Protein AF-A0A957GBD6-F1 (afdb_monomer)

Solvent-accessible surface area (backbone atoms only — not comparable to full-atom values): 8198 Å² total; per-residue (Å²): 123,72,68,64,57,55,57,50,50,52,52,52,53,51,52,53,54,57,60,55,64,69,72,69,66,79,76,82,78,73,73,77,62,56,38,37,33,76,46,79,48,72,82,47,98,89,41,71,49,76,42,82,39,80,27,75,49,71,58,45,32,44,40,58,55,53,57,69,66,67,56,52,72,37,58,30,82,49,101,90,44,73,41,62,10,24,49,64,93,51,70,28,58,49,94,41,40,48,71,52,44,83,62,92,74,56,46,66,79,80,48,69,44,78,56,99,85,41,82,41,81,45,96,60,54,42,76,76,41,78,43,56,55,105

pLDDT: mean 86.05, std 15.58, range [46.62, 98.19]

Radius of gyration: 27.42 Å; Cα contacts (8 Å, |Δi|>4): 187; chains: 1; bounding box: 51×66×68 Å

Foldseek 3Di:
DVVVVVVVVVVVVVVVVVVVVVVPDPDPCLDDWLAWDKDWDDLDPPDIDIDIATHNDQKDFLVVVVVRRVWDWAWEQDPQGIFTADTRHGGHHNVCSQPQQDDPRTDHDFDWDQDPNDTHGDPHDRRPDMDGHD

Secondary structure (DSSP, 8-state):
-HHHHHHHHHHHHHHHHHHHHGGG-----PPPP-EEEEEEEESSSS-EEEEEEEESSSEEEHHHHHHHT---EEEEEETTEEEEEEETTEE--GGGTTTT-SSSS------EEEETTEEEE-SS-GGGSEEE--

Mean predi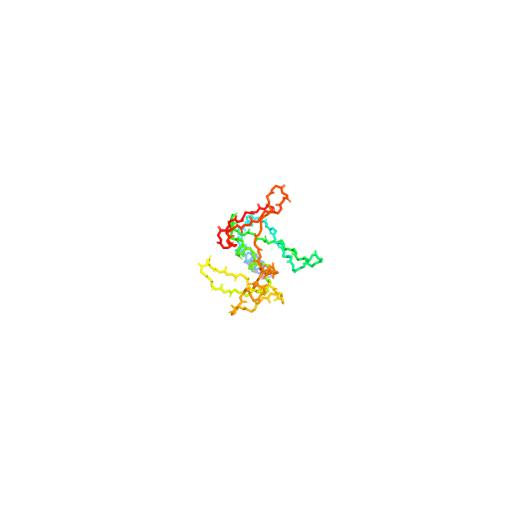cted aligned error: 10.56 Å

Structure (mmCIF, N/CA/C/O backbone):
data_AF-A0A957GBD6-F1
#
_entry.id   AF-A0A957GBD6-F1
#
loop_
_atom_site.group_PDB
_atom_site.id
_atom_site.type_symbol
_atom_site.label_atom_id
_atom_site.label_alt_id
_atom_site.label_comp_id
_atom_site.label_asym_id
_atom_site.label_entity_id
_atom_site.label_seq_id
_atom_site.pdbx_PDB_ins_code
_atom_site.Cartn_x
_atom_site.Cartn_y
_atom_site.Cartn_z
_atom_site.occupancy
_atom_site.B_iso_or_equiv
_atom_site.auth_seq_id
_atom_site.auth_comp_id
_atom_site.auth_asym_id
_atom_site.auth_atom_id
_atom_site.pdbx_PDB_model_num
ATOM 1 N N . PRO A 1 1 ? -33.605 -54.597 48.829 1.00 56.44 1 PRO A N 1
ATOM 2 C CA . PRO A 1 1 ? -34.126 -53.250 48.476 1.00 56.44 1 PRO A CA 1
ATOM 3 C C . PRO A 1 1 ? -33.162 -52.064 48.735 1.00 56.44 1 PRO A C 1
ATOM 5 O O . PRO A 1 1 ? -33.113 -51.160 47.911 1.00 56.44 1 PRO A O 1
ATOM 8 N N . VAL A 1 2 ? -32.368 -52.059 49.817 1.00 51.94 2 VAL A N 1
ATOM 9 C CA . VAL A 1 2 ? -31.537 -50.897 50.231 1.00 51.94 2 VAL A CA 1
ATOM 10 C C . VAL A 1 2 ? -30.258 -50.696 49.384 1.00 51.94 2 VAL A C 1
ATOM 12 O O . VAL A 1 2 ? -29.824 -49.566 49.167 1.00 51.94 2 VAL A O 1
ATOM 15 N N . MET A 1 3 ? -29.670 -51.765 48.830 1.00 46.62 3 MET A N 1
ATOM 16 C CA . MET A 1 3 ? -28.434 -51.688 48.021 1.00 46.62 3 MET A CA 1
ATOM 17 C C . MET A 1 3 ? -28.615 -51.041 46.632 1.00 46.62 3 MET A C 1
ATOM 19 O O . MET A 1 3 ? -27.695 -50.378 46.156 1.00 46.62 3 MET A O 1
ATOM 23 N N . LEU A 1 4 ? -29.786 -51.172 45.987 1.00 48.56 4 LEU A N 1
ATOM 24 C CA . LEU A 1 4 ? -30.038 -50.549 44.674 1.00 48.56 4 LEU A CA 1
ATOM 25 C C . LEU A 1 4 ? -30.185 -49.020 44.763 1.00 48.56 4 LEU A C 1
ATOM 27 O O . LEU A 1 4 ? -29.771 -48.319 43.844 1.00 48.56 4 LEU A O 1
ATOM 31 N N . ALA A 1 5 ? -30.735 -48.499 45.864 1.00 47.88 5 ALA A N 1
ATOM 32 C CA . ALA A 1 5 ? -30.913 -47.059 46.069 1.00 47.88 5 ALA A CA 1
ATOM 33 C C . ALA A 1 5 ? -29.566 -46.340 46.265 1.00 47.88 5 ALA A C 1
ATOM 35 O O . ALA A 1 5 ? -29.322 -45.298 45.659 1.00 47.88 5 ALA A O 1
ATOM 36 N N . ARG A 1 6 ? -28.640 -46.960 47.013 1.00 50.56 6 ARG A N 1
ATOM 37 C CA . ARG A 1 6 ? -27.270 -46.452 47.203 1.00 50.56 6 ARG A CA 1
ATOM 38 C C . ARG A 1 6 ? -26.472 -46.389 45.899 1.00 50.56 6 ARG A C 1
ATOM 40 O O . ARG A 1 6 ? -25.748 -45.426 45.686 1.00 50.56 6 ARG A O 1
ATOM 47 N N . ARG A 1 7 ? -26.644 -47.377 45.011 1.00 51.91 7 ARG A N 1
ATOM 48 C CA . ARG A 1 7 ? -25.956 -47.448 43.707 1.00 51.91 7 ARG A CA 1
ATOM 49 C C . ARG A 1 7 ? -26.482 -46.415 42.697 1.00 51.91 7 ARG A C 1
ATOM 51 O O . ARG A 1 7 ? -25.739 -45.980 41.826 1.00 51.91 7 ARG A O 1
ATOM 58 N N . ARG A 1 8 ? -27.752 -46.006 42.831 1.00 54.44 8 ARG A N 1
ATOM 59 C CA . ARG A 1 8 ? -28.373 -44.929 42.036 1.00 54.44 8 ARG A CA 1
ATOM 60 C C . ARG A 1 8 ? -27.949 -43.537 42.516 1.00 54.44 8 ARG A C 1
ATOM 62 O O . ARG A 1 8 ? -27.710 -42.670 41.686 1.00 54.44 8 ARG A O 1
ATOM 69 N N . MET A 1 9 ? -27.790 -43.345 43.828 1.00 56.03 9 MET A N 1
ATOM 70 C CA . MET A 1 9 ? -27.293 -42.085 44.405 1.00 56.03 9 MET A CA 1
ATOM 71 C C . MET A 1 9 ? -25.833 -41.795 44.039 1.00 56.03 9 MET A C 1
ATOM 73 O O . MET A 1 9 ? -25.511 -40.655 43.718 1.00 56.03 9 MET A O 1
ATOM 77 N N . THR A 1 10 ? -24.956 -42.805 44.032 1.00 59.69 10 THR A N 1
ATOM 78 C CA . THR A 1 10 ? -23.554 -42.620 43.616 1.00 59.69 10 THR A CA 1
ATOM 79 C C . THR A 1 10 ? -23.419 -42.342 42.123 1.00 59.69 10 THR A C 1
ATOM 81 O O . THR A 1 10 ? -22.648 -41.465 41.746 1.00 59.69 10 THR A O 1
ATOM 84 N N . ALA A 1 11 ? -24.193 -43.026 41.274 1.00 61.16 11 ALA A N 1
ATOM 85 C CA . ALA A 1 11 ? -24.201 -42.769 39.833 1.00 61.16 11 ALA A CA 1
ATOM 86 C C . ALA A 1 11 ? -24.709 -41.355 39.495 1.00 61.16 11 ALA A C 1
ATOM 88 O O . ALA A 1 11 ? -24.137 -40.694 38.634 1.00 61.16 11 ALA A O 1
ATOM 89 N N . LEU A 1 12 ? -25.736 -40.871 40.206 1.00 62.44 12 LEU A N 1
ATOM 90 C CA . LEU A 1 12 ? -26.277 -39.523 40.018 1.00 62.44 12 LEU A CA 1
ATOM 91 C C . LEU A 1 12 ? -25.304 -38.438 40.506 1.00 62.44 12 LEU A C 1
ATOM 93 O O . LEU A 1 12 ? -25.134 -37.428 39.830 1.00 62.44 12 LEU A O 1
ATOM 97 N N . GLY A 1 13 ? -24.620 -38.671 41.632 1.00 66.25 13 GLY A N 1
ATOM 98 C CA . GLY A 1 13 ? -23.572 -37.778 42.133 1.00 66.25 13 GLY A CA 1
ATOM 99 C C . GLY A 1 13 ? -22.367 -37.686 41.194 1.00 66.25 13 GLY A C 1
ATOM 100 O O . GLY A 1 13 ? -21.856 -36.592 40.969 1.00 66.25 13 GLY A O 1
ATOM 101 N N . LEU A 1 14 ? -21.958 -38.807 40.583 1.00 67.12 14 LEU A N 1
ATOM 102 C CA . LEU A 1 14 ? -20.897 -38.811 39.572 1.00 67.12 14 LEU A CA 1
ATOM 103 C C . LEU A 1 14 ? -21.327 -38.075 38.295 1.00 67.12 14 LEU A C 1
ATOM 105 O O . LEU A 1 14 ? -20.547 -37.297 37.759 1.00 67.12 14 LEU A O 1
ATOM 109 N N . LEU A 1 15 ? -22.565 -38.279 37.826 1.00 67.44 15 LEU A N 1
ATOM 110 C CA . LEU A 1 15 ? -23.084 -37.579 36.645 1.00 67.44 15 LEU A CA 1
ATOM 111 C C . LEU A 1 15 ? -23.137 -36.060 36.872 1.00 67.44 15 LEU A C 1
ATOM 113 O O . LEU A 1 15 ? -22.691 -35.299 36.021 1.00 67.44 15 LEU A O 1
ATOM 117 N N . LEU A 1 16 ? -23.630 -35.621 38.034 1.00 62.84 16 LEU A N 1
ATOM 118 C CA . LEU A 1 16 ? -23.683 -34.203 38.410 1.00 62.84 16 LEU A CA 1
ATOM 119 C C . LEU A 1 16 ? -22.281 -33.584 38.524 1.00 62.84 16 LEU A C 1
ATOM 121 O O . LEU A 1 16 ? -22.082 -32.453 38.088 1.00 62.84 16 LEU A O 1
ATOM 125 N N . ALA A 1 17 ? -21.302 -34.331 39.045 1.00 63.00 17 ALA A N 1
ATOM 126 C CA . 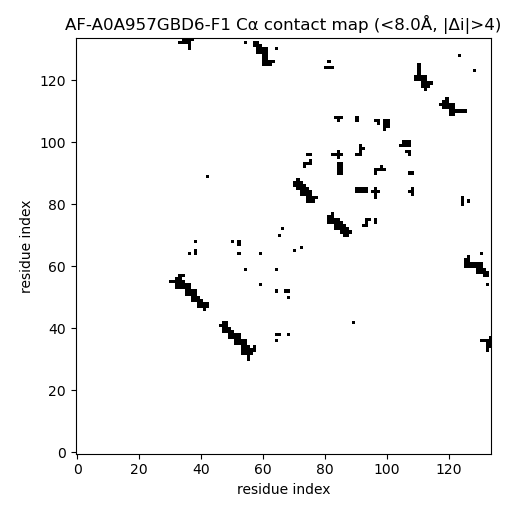ALA A 1 17 ? -19.910 -33.890 39.090 1.00 63.00 17 ALA A CA 1
ATOM 127 C C . ALA A 1 17 ? -19.292 -33.771 37.684 1.00 63.00 17 ALA A C 1
ATOM 129 O O . ALA A 1 17 ? -18.613 -32.787 37.405 1.00 63.00 17 ALA A O 1
ATOM 130 N N . LEU A 1 18 ? -19.569 -34.712 36.771 1.00 61.75 18 LEU A N 1
ATOM 131 C CA . LEU A 1 18 ? -19.101 -34.625 35.382 1.00 61.75 18 LEU A CA 1
ATOM 132 C C . LEU A 1 18 ? -19.752 -33.469 34.600 1.00 61.75 18 LEU A C 1
ATOM 134 O O . LEU A 1 18 ? -19.061 -32.817 33.821 1.00 61.75 18 LEU A O 1
ATOM 138 N N . LEU A 1 19 ? -21.039 -33.173 34.822 1.00 60.34 19 LEU A N 1
ATOM 139 C CA . LEU A 1 19 ? -21.711 -32.018 34.202 1.00 60.34 19 LEU A CA 1
ATOM 140 C C . LEU A 1 19 ? -21.186 -30.669 34.727 1.00 60.34 19 LEU A C 1
ATOM 142 O O . LEU A 1 19 ? -21.159 -29.687 33.985 1.00 60.34 19 LEU A O 1
ATOM 146 N N . ALA A 1 20 ? -20.736 -30.603 35.983 1.00 59.88 20 ALA A N 1
ATOM 147 C CA . ALA A 1 20 ? -20.148 -29.385 36.540 1.00 59.88 20 ALA A CA 1
ATOM 148 C C . ALA A 1 20 ? -18.767 -29.061 35.935 1.00 59.88 20 ALA A C 1
ATOM 150 O O . ALA A 1 20 ? -18.428 -27.887 35.790 1.00 59.88 20 ALA A O 1
ATOM 151 N N . LEU A 1 21 ? -17.989 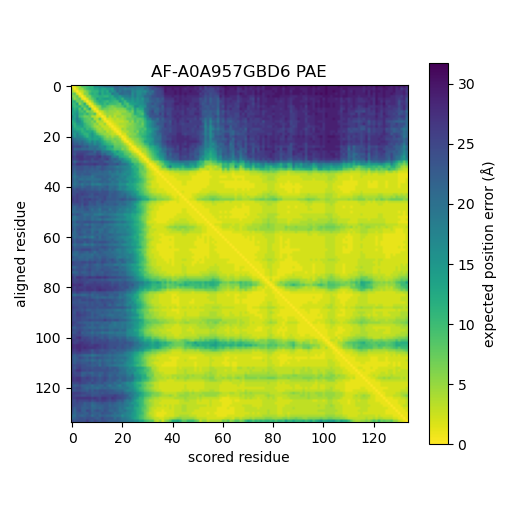-30.072 35.518 1.00 56.25 21 LEU A N 1
ATOM 152 C CA . LEU A 1 21 ? -16.669 -29.855 34.908 1.00 56.25 21 LEU A CA 1
ATOM 153 C C . LEU A 1 21 ? -16.729 -29.245 33.496 1.00 56.25 21 LEU A C 1
ATOM 155 O O . LEU A 1 21 ? -15.761 -28.617 33.077 1.00 56.25 21 LEU A O 1
ATOM 159 N N . THR A 1 22 ? -17.846 -29.358 32.768 1.00 58.50 22 THR A N 1
ATOM 160 C CA . THR A 1 22 ? -17.979 -28.736 31.435 1.00 58.50 22 THR A CA 1
ATOM 161 C C . THR A 1 22 ? -18.302 -27.239 31.476 1.00 58.50 22 THR A C 1
ATOM 163 O O . THR A 1 22 ? -18.170 -26.561 30.462 1.00 58.50 22 THR A O 1
ATOM 166 N N . ALA A 1 23 ? -18.714 -26.700 32.628 1.00 58.78 23 ALA A N 1
ATOM 167 C CA . ALA A 1 23 ? -19.124 -25.298 32.756 1.00 58.78 23 ALA A CA 1
ATOM 168 C C . ALA A 1 23 ? -17.956 -24.325 33.020 1.00 58.78 23 ALA A C 1
ATOM 170 O O . ALA A 1 23 ? -18.141 -23.114 32.929 1.00 58.78 23 ALA A O 1
ATOM 171 N N . ALA A 1 24 ? -16.761 -24.836 33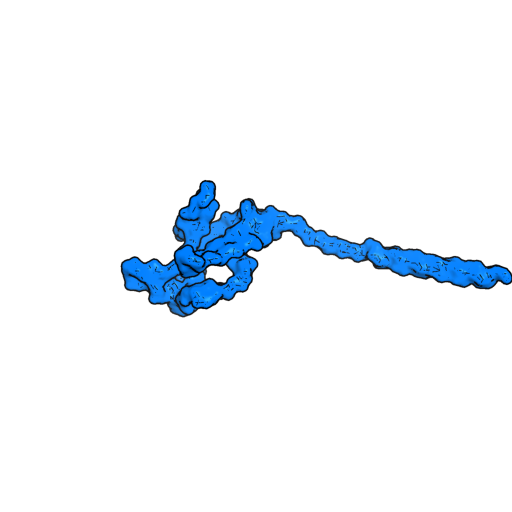.333 1.00 57.97 24 ALA A N 1
ATOM 172 C CA . ALA A 1 24 ? -15.593 -24.037 33.712 1.00 57.97 24 ALA A CA 1
ATOM 173 C C . ALA A 1 24 ? -14.570 -23.870 32.576 1.00 57.97 24 ALA A C 1
ATOM 175 O O . ALA A 1 24 ? -13.381 -23.707 32.839 1.00 57.97 24 ALA A O 1
ATOM 176 N N . VAL A 1 25 ? -15.004 -23.920 31.312 1.00 66.31 25 VAL A N 1
ATOM 177 C CA . VAL A 1 25 ? -14.127 -23.536 30.200 1.00 66.31 25 VAL A CA 1
ATOM 178 C C . VAL A 1 25 ? -13.992 -22.011 30.237 1.00 66.31 25 VAL A C 1
ATOM 180 O O . VAL A 1 25 ? -15.001 -21.324 30.044 1.00 66.31 25 VAL A O 1
ATOM 183 N N . PRO A 1 26 ? -12.799 -21.448 30.502 1.00 61.28 26 PRO A N 1
ATOM 184 C CA . PRO A 1 26 ? -12.607 -20.014 30.376 1.00 61.28 26 PRO A CA 1
ATOM 185 C C . PRO A 1 26 ? -12.902 -19.638 28.924 1.00 61.28 26 PRO A C 1
ATOM 187 O O . PRO A 1 26 ? -12.230 -20.097 28.001 1.00 61.28 26 PRO A O 1
ATOM 190 N N . ARG A 1 27 ? -13.936 -18.821 28.702 1.00 61.59 27 ARG A N 1
ATOM 191 C CA . ARG A 1 27 ? -14.080 -18.129 27.423 1.00 61.59 27 ARG A CA 1
ATOM 192 C C . ARG A 1 27 ? -12.877 -17.203 27.313 1.00 61.59 27 ARG A C 1
ATOM 194 O O . ARG A 1 27 ? -12.796 -16.237 28.067 1.00 61.59 27 ARG A O 1
ATOM 201 N N . GLN A 1 28 ? -11.942 -17.508 26.416 1.00 58.47 28 GLN A N 1
ATOM 202 C CA . GLN A 1 28 ? -10.971 -16.517 25.970 1.00 58.47 28 GLN A CA 1
ATOM 203 C C . GLN A 1 28 ? -11.774 -15.341 25.416 1.00 58.47 28 GLN A C 1
ATOM 205 O O . GLN A 1 28 ? -12.422 -15.453 24.380 1.00 58.47 28 GLN A O 1
ATOM 210 N N . GLN A 1 29 ? -11.807 -14.251 26.178 1.00 58.50 29 GLN A N 1
ATOM 211 C CA . GLN A 1 29 ? -12.326 -12.973 25.726 1.00 58.50 29 GLN A CA 1
ATOM 212 C C . GLN A 1 29 ? -11.273 -12.395 24.787 1.00 58.50 29 GLN A C 1
ATOM 214 O O . GLN A 1 29 ? -10.376 -11.672 25.211 1.00 58.50 29 GLN A O 1
ATOM 219 N N . THR A 1 30 ? -11.325 -12.780 23.517 1.00 62.69 30 THR A N 1
ATOM 220 C CA . THR A 1 30 ? -10.767 -11.935 22.464 1.00 62.69 30 THR A CA 1
ATOM 221 C C . THR A 1 30 ? -11.555 -10.629 22.547 1.00 62.69 30 THR A C 1
ATOM 223 O O . THR A 1 30 ? -12.785 -10.681 22.525 1.00 62.69 30 THR A O 1
ATOM 226 N N . GLY A 1 31 ? -10.889 -9.494 22.783 1.00 68.62 31 GLY A N 1
ATOM 227 C CA . GLY A 1 31 ? -11.567 -8.196 22.814 1.00 68.62 31 GLY A CA 1
ATOM 228 C C . GLY A 1 31 ? -12.356 -7.977 21.523 1.00 68.62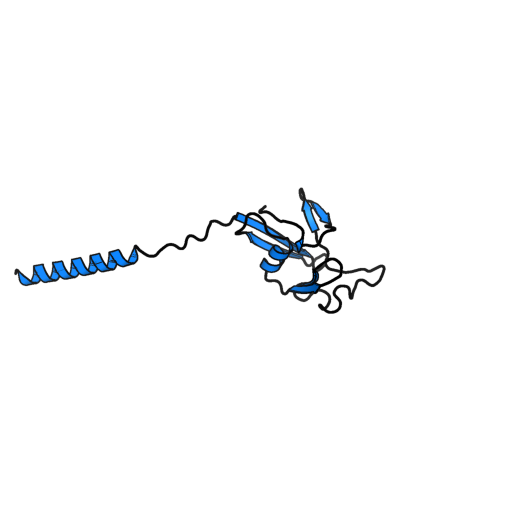 31 GLY A C 1
ATOM 229 O O . GLY A 1 31 ? -11.973 -8.509 20.479 1.00 68.62 31 GLY A O 1
ATOM 230 N N . ASP A 1 32 ? -13.468 -7.245 21.599 1.00 78.50 32 ASP A N 1
ATOM 231 C CA . ASP A 1 32 ? -14.217 -6.884 20.395 1.00 78.50 32 ASP A CA 1
ATOM 232 C C . ASP A 1 32 ? -13.290 -6.103 19.443 1.00 78.50 32 ASP A C 1
ATOM 234 O O . ASP A 1 32 ? -12.555 -5.228 19.918 1.00 78.50 32 ASP A O 1
ATOM 238 N N . PRO A 1 33 ? -13.294 -6.396 18.127 1.00 81.75 33 PRO A N 1
ATOM 239 C CA . PRO A 1 33 ? -12.478 -5.656 17.174 1.00 81.75 33 PRO A CA 1
ATOM 240 C C . PRO A 1 33 ? -12.766 -4.155 17.242 1.00 81.75 33 PRO A C 1
ATOM 242 O O . PRO A 1 33 ? -13.923 -3.739 17.343 1.00 81.75 33 PRO A O 1
ATOM 245 N N . ALA A 1 34 ? -11.720 -3.342 17.123 1.00 90.00 34 ALA A N 1
ATOM 246 C CA . ALA A 1 34 ? -11.833 -1.890 17.033 1.00 90.00 34 ALA A CA 1
ATOM 247 C C . ALA A 1 34 ? -12.571 -1.437 15.759 1.00 90.00 34 ALA A C 1
ATOM 249 O O . ALA A 1 34 ? -13.150 -0.352 15.734 1.00 90.00 34 ALA A O 1
ATOM 250 N N . GLY A 1 35 ? -12.586 -2.275 14.718 1.00 95.06 35 GLY A N 1
ATOM 251 C CA . GLY A 1 35 ? -13.435 -2.104 13.544 1.00 95.06 35 GLY A CA 1
ATOM 252 C C . GLY A 1 35 ? -12.842 -2.744 12.294 1.00 95.06 35 GLY A C 1
ATOM 253 O O . GLY A 1 35 ? -12.182 -3.782 12.365 1.00 95.06 35 GLY A O 1
ATOM 254 N N . GLN A 1 36 ? -13.104 -2.140 11.138 1.00 96.50 36 GLN A N 1
ATOM 255 C CA . GLN A 1 36 ? -12.588 -2.573 9.841 1.00 96.50 36 GLN A CA 1
ATOM 256 C C . GLN A 1 36 ? -12.096 -1.371 9.041 1.00 96.50 36 GLN A C 1
ATOM 258 O O . GLN A 1 36 ? -12.614 -0.274 9.217 1.00 96.50 36 GLN A O 1
ATOM 263 N N . ALA A 1 37 ? -11.119 -1.585 8.164 1.00 97.19 37 ALA A N 1
ATOM 264 C CA . ALA A 1 37 ? -10.686 -0.595 7.186 1.00 97.19 37 ALA A CA 1
ATOM 265 C C . ALA A 1 37 ? -10.460 -1.253 5.819 1.00 97.19 37 ALA A C 1
ATOM 267 O O . ALA A 1 37 ? -10.074 -2.425 5.717 1.00 97.19 37 ALA A O 1
ATOM 268 N N . GLY A 1 38 ? -10.714 -0.488 4.759 1.00 96.94 38 GLY A N 1
ATOM 269 C CA . GLY A 1 38 ? -10.535 -0.930 3.381 1.00 96.94 38 GLY A CA 1
ATOM 270 C C . GLY A 1 38 ? -9.096 -0.774 2.887 1.00 96.94 38 GLY A C 1
ATOM 271 O O . GLY A 1 38 ? -8.456 0.246 3.124 1.00 96.94 38 GLY A O 1
ATOM 272 N N . VAL A 1 39 ? -8.610 -1.753 2.122 1.00 98.00 39 VAL A N 1
ATOM 273 C CA . VAL A 1 39 ? -7.413 -1.611 1.277 1.00 98.00 39 VAL A CA 1
ATOM 274 C C . VAL A 1 39 ? -7.821 -1.792 -0.169 1.00 98.00 39 VAL A C 1
ATOM 276 O O . VAL A 1 39 ? -8.454 -2.789 -0.515 1.00 98.00 39 VAL A O 1
ATOM 279 N N . VAL A 1 40 ? -7.422 -0.855 -1.024 1.00 97.88 40 VAL A N 1
ATOM 280 C CA . VAL A 1 40 ? -7.600 -0.955 -2.472 1.00 97.88 40 VAL A CA 1
ATOM 281 C C . VAL A 1 40 ? -6.226 -0.989 -3.123 1.00 97.88 40 VAL A C 1
ATOM 283 O O . VAL A 1 40 ? -5.443 -0.053 -2.984 1.00 97.88 40 VAL A O 1
ATOM 286 N N . VAL A 1 41 ? -5.936 -2.068 -3.845 1.00 98.12 41 VAL A N 1
ATOM 287 C CA . VAL A 1 41 ? -4.712 -2.218 -4.636 1.00 98.12 41 VAL A CA 1
ATOM 288 C C . VAL A 1 41 ? -5.090 -2.168 -6.106 1.00 98.12 41 VAL A C 1
ATOM 290 O O . VAL A 1 41 ? -5.780 -3.053 -6.610 1.00 98.12 41 VAL A O 1
ATOM 293 N N . ARG A 1 42 ? -4.642 -1.121 -6.797 1.00 97.69 42 ARG A N 1
ATOM 294 C CA . ARG A 1 42 ? -4.811 -0.963 -8.242 1.00 97.69 42 ARG A CA 1
ATOM 295 C C . ARG A 1 42 ? -3.530 -1.409 -8.942 1.00 97.69 42 ARG A C 1
ATOM 297 O O . ARG A 1 42 ? -2.528 -0.707 -8.877 1.00 97.69 42 ARG A O 1
ATOM 304 N N . PHE A 1 43 ? -3.576 -2.564 -9.597 1.00 96.69 43 PHE A N 1
ATOM 305 C CA . PHE A 1 43 ? -2.465 -3.112 -10.382 1.00 96.69 43 PHE A CA 1
ATOM 306 C C . PHE A 1 43 ? -2.435 -2.534 -11.805 1.00 96.69 43 PHE A C 1
ATOM 308 O O . PHE A 1 43 ? -1.367 -2.270 -12.347 1.00 96.69 43 PHE A O 1
ATOM 315 N N . ALA A 1 44 ? -3.618 -2.301 -12.380 1.00 93.88 44 ALA A N 1
ATOM 316 C CA . ALA A 1 44 ? -3.846 -1.638 -13.663 1.00 93.88 44 ALA A CA 1
ATOM 317 C C . ALA A 1 44 ? -5.210 -0.919 -13.636 1.00 93.88 44 ALA A C 1
ATOM 319 O O . ALA A 1 44 ? -5.926 -0.977 -12.635 1.00 93.88 44 ALA A O 1
ATOM 320 N N . GLU A 1 45 ? -5.591 -0.228 -14.713 1.00 91.44 45 GLU A N 1
ATOM 321 C CA . GLU A 1 45 ? -6.862 0.514 -14.782 1.00 91.44 45 GLU A CA 1
ATOM 322 C C . GLU A 1 45 ? -8.084 -0.379 -14.499 1.00 91.44 45 GLU A C 1
ATOM 324 O O . GLU A 1 45 ? -8.953 -0.006 -13.708 1.00 91.44 45 GLU A O 1
ATOM 329 N N . ASP A 1 46 ? -8.089 -1.586 -15.064 1.00 94.62 46 ASP A N 1
ATOM 330 C CA . ASP A 1 46 ? -9.137 -2.605 -14.964 1.00 94.62 46 ASP A CA 1
ATOM 331 C C . ASP A 1 46 ? -8.816 -3.737 -13.970 1.00 94.62 46 ASP A C 1
ATOM 333 O O . ASP A 1 46 ? -9.651 -4.610 -13.728 1.00 94.62 46 ASP A O 1
ATOM 337 N N . GLN A 1 47 ? -7.635 -3.713 -13.346 1.00 97.00 47 GLN A N 1
ATOM 338 C CA . GLN A 1 47 ? -7.199 -4.717 -12.378 1.00 97.00 47 GLN A CA 1
ATOM 339 C C . GLN A 1 47 ? -7.077 -4.106 -10.978 1.00 97.00 47 GLN A C 1
ATOM 341 O O . GLN A 1 47 ? -6.058 -3.513 -10.616 1.00 97.00 47 GLN A O 1
ATOM 346 N N . VAL A 1 48 ? -8.129 -4.278 -10.174 1.00 97.62 48 VAL A N 1
ATOM 347 C CA . VAL A 1 48 ? -8.226 -3.765 -8.801 1.00 97.62 48 VAL A CA 1
ATOM 348 C C . VAL A 1 48 ? -8.581 -4.899 -7.844 1.00 97.62 48 VAL A C 1
ATOM 350 O O . VAL A 1 48 ? -9.514 -5.658 -8.096 1.00 97.62 48 VAL A O 1
ATOM 353 N N . ALA A 1 49 ? -7.859 -4.992 -6.730 1.00 97.94 49 ALA A N 1
ATOM 354 C CA . ALA A 1 49 ? -8.202 -5.849 -5.603 1.00 97.94 49 ALA A CA 1
ATOM 355 C C . ALA A 1 49 ? -8.640 -4.999 -4.407 1.00 97.94 49 ALA A C 1
ATOM 357 O O . ALA A 1 49 ? -8.039 -3.962 -4.118 1.00 97.94 49 ALA A O 1
ATOM 358 N N . THR A 1 50 ? -9.672 -5.451 -3.698 1.00 98.06 50 THR A N 1
ATOM 359 C CA . THR A 1 50 ? -10.192 -4.780 -2.504 1.00 98.06 50 THR A CA 1
ATOM 360 C C . THR A 1 50 ? -10.243 -5.758 -1.345 1.00 98.06 50 THR A C 1
ATOM 362 O O . THR A 1 50 ? -10.709 -6.886 -1.494 1.00 98.06 50 THR A O 1
ATOM 365 N N . PHE A 1 51 ? -9.783 -5.306 -0.186 1.00 98.19 51 PHE A N 1
ATOM 366 C CA . PHE A 1 51 ? -9.739 -6.080 1.044 1.00 98.19 51 PHE A CA 1
ATOM 367 C C . PHE A 1 51 ? -10.461 -5.310 2.137 1.00 98.19 51 PHE A C 1
ATOM 369 O O . PHE A 1 51 ? -10.297 -4.097 2.253 1.00 98.19 51 PHE A O 1
ATOM 376 N N . CYS A 1 52 ? -11.229 -6.028 2.947 1.00 97.69 52 CYS A N 1
ATOM 377 C CA . CYS A 1 52 ? -11.754 -5.516 4.201 1.00 97.69 52 CYS A CA 1
ATOM 378 C C . CYS A 1 52 ? -10.941 -6.150 5.327 1.00 97.69 52 CYS A C 1
ATOM 380 O O . CYS A 1 52 ? -10.975 -7.370 5.501 1.00 97.69 52 CYS A O 1
ATOM 382 N N . VAL A 1 53 ? -10.157 -5.339 6.030 1.00 97.38 53 VAL A N 1
ATOM 383 C CA . VAL A 1 53 ? -9.220 -5.810 7.049 1.00 97.38 53 VAL A CA 1
ATOM 384 C C . VAL A 1 53 ? -9.773 -5.475 8.425 1.00 97.38 53 VAL A C 1
ATOM 386 O O . VAL A 1 53 ? -10.118 -4.327 8.693 1.00 97.38 53 VAL A O 1
ATOM 389 N N . THR A 1 54 ? -9.838 -6.474 9.302 1.00 95.81 54 THR A N 1
ATOM 390 C CA . THR A 1 54 ? -10.205 -6.278 10.707 1.00 95.81 54 THR A CA 1
ATOM 391 C C . THR A 1 54 ? -9.074 -5.590 11.471 1.00 95.81 54 THR A C 1
ATOM 393 O O . THR A 1 54 ? -7.900 -5.957 11.357 1.00 95.81 54 THR A O 1
ATOM 396 N N . LEU A 1 55 ? -9.449 -4.589 12.262 1.00 95.69 55 LEU A N 1
ATOM 397 C CA . LEU A 1 55 ? -8.579 -3.878 13.185 1.00 95.69 55 LEU A CA 1
ATOM 398 C C . LEU A 1 55 ? -8.918 -4.330 14.602 1.00 95.69 55 LEU A C 1
ATOM 400 O O . LEU A 1 55 ? -10.052 -4.168 15.051 1.00 95.69 55 LEU A O 1
ATOM 404 N N . ASP A 1 56 ? -7.929 -4.869 15.305 1.00 93.19 56 ASP A N 1
ATOM 405 C CA . ASP A 1 56 ? -8.031 -5.172 16.735 1.00 93.19 56 ASP A CA 1
ATOM 406 C C . ASP A 1 56 ? -7.617 -3.950 17.579 1.00 93.19 56 ASP A C 1
ATOM 408 O O . ASP A 1 56 ? -7.971 -3.828 18.750 1.00 93.19 56 ASP A O 1
ATOM 412 N N . GLU A 1 57 ? -6.890 -3.017 16.962 1.00 93.00 57 GLU A N 1
ATOM 413 C CA . GLU A 1 57 ? -6.392 -1.775 17.538 1.00 93.00 57 GLU A CA 1
ATOM 414 C C . GLU A 1 57 ? -7.152 -0.550 16.998 1.00 93.00 57 GLU A C 1
ATOM 416 O O . GLU A 1 57 ? -7.590 -0.567 15.848 1.00 93.00 57 GLU A O 1
ATOM 421 N N . PRO A 1 58 ? -7.265 0.554 17.765 1.00 92.88 58 PRO A N 1
ATOM 422 C CA . PRO A 1 58 ? -7.967 1.763 17.312 1.00 92.88 58 PRO A CA 1
ATOM 423 C C . PRO A 1 58 ? -7.418 2.356 16.008 1.00 92.88 58 PRO A C 1
ATOM 425 O O . PRO A 1 58 ? -8.167 2.936 15.226 1.00 92.88 58 PRO A O 1
ATOM 428 N N . GLU A 1 59 ? -6.109 2.219 15.790 1.00 95.38 59 GLU A N 1
ATOM 429 C CA . GLU A 1 59 ? -5.433 2.622 14.564 1.00 95.38 59 GLU A CA 1
ATOM 430 C C . GLU A 1 59 ? -4.192 1.765 14.305 1.00 95.38 59 GLU A C 1
ATOM 432 O O . GLU A 1 59 ? -3.507 1.333 15.235 1.00 95.38 59 GLU A O 1
ATOM 437 N N . ILE A 1 60 ? -3.869 1.572 13.029 1.00 97.00 60 ILE A N 1
ATOM 438 C CA . ILE A 1 60 ? -2.638 0.918 12.562 1.00 97.00 60 ILE A CA 1
ATOM 439 C C . ILE A 1 60 ? -2.002 1.747 11.444 1.00 97.00 60 ILE A C 1
ATOM 441 O O . ILE A 1 60 ? -2.606 2.709 10.970 1.00 97.00 60 ILE A O 1
ATOM 445 N N . THR A 1 61 ? -0.765 1.456 11.031 1.00 96.50 61 THR A N 1
ATOM 446 C CA . THR A 1 61 ? -0.218 2.143 9.849 1.00 96.50 61 THR A CA 1
ATOM 447 C C . THR A 1 61 ? -0.851 1.603 8.566 1.00 96.50 61 THR A C 1
ATOM 449 O O . THR A 1 61 ? -1.310 0.461 8.516 1.00 96.50 61 THR A O 1
ATOM 452 N N . GLY A 1 62 ? -0.833 2.391 7.492 1.00 96.19 62 GLY A N 1
ATOM 453 C CA . GLY A 1 62 ? -1.217 1.902 6.164 1.00 96.19 62 GLY A CA 1
ATOM 454 C C . GLY A 1 62 ? -0.391 0.701 5.700 1.00 96.19 62 GLY A C 1
ATOM 455 O O . GLY A 1 62 ? -0.891 -0.170 4.993 1.00 96.19 62 GLY A O 1
ATOM 456 N N . TYR A 1 63 ? 0.870 0.630 6.128 1.00 96.12 63 TYR A N 1
ATOM 457 C CA . TYR A 1 63 ? 1.735 -0.513 5.863 1.00 96.12 63 TYR A CA 1
ATOM 458 C C . TYR A 1 63 ? 1.273 -1.770 6.609 1.00 96.12 63 TYR A C 1
ATOM 460 O O . TYR A 1 63 ? 1.142 -2.822 5.988 1.00 96.12 63 TYR A O 1
ATOM 468 N N . ASP A 1 64 ? 0.947 -1.658 7.900 1.00 96.75 64 ASP A N 1
ATOM 469 C CA . ASP A 1 64 ? 0.401 -2.778 8.681 1.00 96.75 64 ASP A CA 1
ATOM 470 C C . ASP A 1 64 ? -0.917 -3.276 8.069 1.00 96.75 64 ASP A C 1
ATOM 472 O O . ASP A 1 64 ? -1.152 -4.480 7.950 1.00 96.75 64 ASP A O 1
ATOM 476 N N . LEU A 1 65 ? -1.766 -2.342 7.630 1.00 96.94 65 LEU A N 1
ATOM 477 C CA . LEU A 1 65 ? -3.026 -2.642 6.959 1.00 96.94 65 LEU A CA 1
ATOM 478 C C . LEU A 1 65 ? -2.793 -3.411 5.647 1.00 96.94 65 LEU A C 1
ATOM 480 O O . LEU A 1 65 ? -3.449 -4.424 5.401 1.00 96.94 65 LEU A O 1
ATOM 484 N N . LEU A 1 66 ? -1.819 -2.981 4.836 1.00 97.56 66 LEU A N 1
ATOM 485 C CA . LEU A 1 66 ? -1.416 -3.674 3.611 1.00 97.56 66 LEU A CA 1
ATOM 486 C C . LEU A 1 66 ? -0.891 -5.085 3.903 1.00 97.56 66 LEU A C 1
ATOM 488 O O . LEU A 1 66 ? -1.282 -6.029 3.221 1.00 97.56 66 LEU A O 1
ATOM 492 N N . GLN A 1 67 ? -0.056 -5.263 4.929 1.00 97.00 67 GLN A N 1
ATOM 493 C CA . GLN A 1 67 ? 0.449 -6.584 5.320 1.00 97.00 67 GLN A CA 1
ATOM 494 C C . GLN A 1 67 ? -0.683 -7.542 5.718 1.00 97.00 67 GLN A C 1
ATOM 496 O O . GLN A 1 67 ? -0.661 -8.718 5.350 1.00 97.00 67 GLN A O 1
ATOM 501 N N . ARG A 1 68 ? -1.714 -7.041 6.410 1.00 97.56 68 ARG A N 1
ATOM 502 C CA . ARG A 1 68 ? -2.889 -7.830 6.817 1.00 97.56 68 ARG A CA 1
ATOM 503 C C . ARG A 1 68 ? -3.778 -8.275 5.649 1.00 97.56 68 ARG A C 1
ATOM 505 O O . ARG A 1 68 ? -4.607 -9.159 5.844 1.00 97.56 68 ARG A O 1
ATOM 512 N N . THR A 1 69 ? -3.592 -7.743 4.436 1.00 97.81 69 THR A N 1
ATOM 513 C CA . THR A 1 69 ? -4.281 -8.261 3.234 1.00 97.81 69 THR A CA 1
ATOM 514 C C . THR A 1 69 ? -3.835 -9.677 2.858 1.00 97.81 69 THR A C 1
ATOM 516 O O . THR A 1 69 ? -4.549 -10.374 2.140 1.00 97.81 69 THR A O 1
ATOM 519 N N . GLY A 1 70 ? -2.652 -10.104 3.318 1.00 97.31 70 GLY A N 1
ATOM 520 C CA . GLY A 1 70 ? -2.060 -11.395 2.965 1.00 97.31 70 GLY A CA 1
ATOM 521 C C . GLY A 1 70 ? -1.482 -11.457 1.548 1.00 97.31 70 GLY A C 1
ATOM 522 O O . GLY A 1 70 ? -1.054 -12.529 1.118 1.00 97.31 70 GLY A O 1
ATOM 523 N N . LEU A 1 71 ? -1.448 -10.338 0.815 1.00 97.88 71 LEU A N 1
ATOM 524 C CA . LEU A 1 71 ? -0.744 -10.260 -0.461 1.00 97.88 71 LEU A CA 1
ATOM 525 C C . LEU A 1 71 ? 0.749 -10.544 -0.267 1.00 97.88 71 LEU A C 1
ATOM 527 O O . LEU A 1 71 ? 1.365 -10.064 0.687 1.00 97.88 71 LEU A O 1
ATOM 531 N N . ALA A 1 72 ? 1.346 -11.281 -1.208 1.00 97.81 72 ALA A N 1
ATOM 532 C CA . ALA A 1 72 ? 2.798 -11.373 -1.280 1.00 97.81 72 ALA A CA 1
ATOM 533 C C . ALA A 1 72 ? 3.364 -9.957 -1.452 1.00 97.81 72 ALA A C 1
ATOM 535 O O . ALA A 1 72 ? 2.927 -9.216 -2.334 1.00 97.81 72 ALA A O 1
ATOM 536 N N . LEU A 1 73 ? 4.287 -9.575 -0.577 1.00 97.12 73 LEU A N 1
ATOM 537 C CA . LEU A 1 73 ? 4.795 -8.216 -0.468 1.00 97.12 73 LEU A CA 1
ATOM 538 C C . LEU A 1 73 ? 6.320 -8.257 -0.459 1.00 97.12 73 LEU A C 1
ATOM 540 O O . LEU A 1 73 ? 6.924 -8.856 0.430 1.00 97.12 73 LEU A O 1
ATOM 544 N N . GLU A 1 74 ? 6.931 -7.586 -1.430 1.00 97.31 74 GLU A N 1
ATOM 545 C CA . GLU A 1 74 ? 8.366 -7.311 -1.427 1.00 97.31 74 GLU A CA 1
ATOM 546 C C . GLU A 1 74 ? 8.606 -5.830 -1.167 1.00 97.31 74 GLU A C 1
ATOM 548 O O . GLU A 1 74 ? 8.017 -4.962 -1.821 1.00 97.31 74 GLU A O 1
ATOM 553 N N . VAL A 1 75 ? 9.515 -5.554 -0.237 1.00 96.00 75 VAL A N 1
ATOM 554 C CA . VAL A 1 75 ? 9.934 -4.205 0.138 1.00 96.00 75 VAL A CA 1
ATOM 555 C C . VAL A 1 75 ? 11.449 -4.081 0.092 1.00 96.00 75 VAL A C 1
ATOM 557 O O . VAL A 1 75 ? 12.168 -5.073 0.223 1.00 96.00 75 VAL A O 1
ATOM 560 N N . SER A 1 76 ? 11.929 -2.852 -0.051 1.00 95.25 76 SER A N 1
ATOM 561 C CA . SER A 1 76 ? 13.335 -2.511 0.143 1.00 95.25 76 SER A CA 1
ATOM 562 C C . SER A 1 76 ? 13.454 -1.205 0.896 1.00 95.25 76 SER A C 1
ATOM 564 O O . SER A 1 76 ? 12.678 -0.277 0.680 1.00 95.25 76 SER A O 1
ATOM 566 N N . GLU A 1 77 ? 14.484 -1.110 1.724 1.00 92.00 77 GLU A N 1
ATOM 567 C CA . GLU A 1 77 ? 14.887 0.156 2.318 1.00 92.00 77 GLU A CA 1
ATOM 568 C C . GLU A 1 77 ? 15.444 1.087 1.238 1.00 92.00 77 GLU A C 1
ATOM 570 O O . GLU A 1 77 ? 16.286 0.694 0.424 1.00 92.00 77 GLU A O 1
ATOM 575 N N . VAL A 1 78 ? 14.969 2.329 1.236 1.00 85.94 78 VAL A N 1
ATOM 576 C CA . VAL A 1 78 ? 15.473 3.430 0.413 1.00 85.94 78 VAL A CA 1
ATOM 577 C C . VAL A 1 78 ? 15.683 4.667 1.290 1.00 85.94 78 VAL A C 1
ATOM 579 O O . VAL A 1 78 ? 15.297 4.698 2.456 1.00 85.94 78 VAL A O 1
ATOM 582 N N . ASN A 1 79 ? 16.288 5.728 0.748 1.00 83.44 79 ASN A N 1
ATOM 583 C CA . ASN A 1 79 ? 16.646 6.926 1.528 1.00 83.44 79 ASN A CA 1
ATOM 584 C C . ASN A 1 79 ? 15.462 7.595 2.259 1.00 83.44 79 ASN A C 1
ATOM 586 O O . ASN A 1 79 ? 15.678 8.346 3.205 1.00 83.44 79 ASN A O 1
ATOM 590 N N . LEU A 1 80 ? 14.228 7.353 1.808 1.00 78.50 80 LEU A N 1
ATOM 591 C CA . LEU A 1 80 ? 12.997 7.933 2.353 1.00 78.50 80 LEU A CA 1
ATOM 592 C C . LEU A 1 80 ? 12.194 6.947 3.229 1.00 78.50 80 LEU A C 1
ATOM 594 O O . LEU A 1 80 ? 11.068 7.259 3.609 1.00 78.50 80 LEU A O 1
ATOM 598 N N . GLY A 1 81 ? 12.759 5.777 3.549 1.00 83.38 81 GLY A N 1
ATOM 599 C CA . GLY A 1 81 ? 12.115 4.685 4.287 1.00 83.38 81 GLY A CA 1
ATOM 600 C C . GLY A 1 81 ? 11.922 3.434 3.428 1.00 83.38 81 GLY A C 1
ATOM 601 O O . GLY A 1 81 ? 12.535 3.304 2.371 1.00 83.38 81 GLY A O 1
ATOM 602 N N . ALA A 1 82 ? 11.054 2.518 3.854 1.00 88.00 82 ALA A N 1
ATOM 603 C CA . ALA A 1 82 ? 10.743 1.318 3.082 1.00 88.00 82 ALA A CA 1
ATOM 604 C C . ALA A 1 82 ? 9.860 1.643 1.861 1.00 88.00 82 ALA A C 1
ATOM 606 O O . ALA A 1 82 ? 8.796 2.256 1.987 1.00 88.00 82 ALA A O 1
ATOM 607 N N . ALA A 1 83 ? 10.283 1.199 0.679 1.00 94.25 83 ALA A N 1
ATOM 608 C CA . ALA A 1 83 ? 9.507 1.236 -0.554 1.00 94.25 83 ALA A CA 1
ATOM 609 C C . ALA A 1 83 ? 8.828 -0.116 -0.800 1.00 94.25 83 ALA A C 1
ATOM 611 O O . ALA A 1 83 ? 9.449 -1.164 -0.627 1.00 94.25 83 ALA A O 1
ATOM 612 N N . VAL A 1 84 ? 7.575 -0.090 -1.258 1.00 96.56 84 VAL A N 1
ATOM 613 C CA . VAL A 1 84 ? 6.896 -1.277 -1.795 1.00 96.56 84 VAL A CA 1
ATOM 614 C C . VAL A 1 84 ? 7.378 -1.499 -3.225 1.00 96.56 84 VAL A C 1
ATOM 616 O O . VAL A 1 84 ? 7.238 -0.625 -4.076 1.00 96.56 84 VAL A O 1
ATOM 619 N N . CYS A 1 85 ? 7.963 -2.663 -3.486 1.00 97.00 85 CYS A N 1
ATOM 620 C CA . CYS A 1 85 ? 8.597 -2.989 -4.764 1.00 97.00 85 CYS A CA 1
ATOM 621 C C . CYS A 1 85 ? 7.671 -3.863 -5.605 1.00 97.00 85 CYS A C 1
ATOM 623 O O . CYS A 1 85 ? 7.452 -3.585 -6.786 1.00 97.00 85 CYS A O 1
ATOM 625 N N . ARG A 1 86 ? 7.062 -4.870 -4.967 1.00 98.00 86 ARG A N 1
ATOM 626 C CA . ARG A 1 86 ? 6.123 -5.802 -5.592 1.00 98.00 86 ARG A CA 1
ATOM 627 C C . ARG A 1 86 ? 4.972 -6.136 -4.651 1.00 98.00 86 ARG A C 1
ATOM 629 O O . ARG A 1 86 ? 5.183 -6.358 -3.460 1.00 98.00 86 ARG A O 1
ATOM 636 N N . LEU A 1 87 ? 3.774 -6.208 -5.226 1.00 98.12 87 LEU A N 1
ATOM 637 C CA . LEU A 1 87 ? 2.576 -6.772 -4.610 1.00 98.12 87 LEU A CA 1
ATOM 638 C C . LEU A 1 87 ? 2.056 -7.904 -5.492 1.00 98.12 87 LEU A C 1
ATOM 640 O O . LEU A 1 87 ? 1.902 -7.719 -6.701 1.00 98.12 87 LEU A O 1
ATOM 644 N N . ALA A 1 88 ? 1.772 -9.060 -4.892 1.00 96.56 88 ALA A N 1
ATOM 645 C CA . ALA A 1 88 ? 1.515 -10.298 -5.623 1.00 96.56 88 ALA A CA 1
ATOM 646 C C . ALA A 1 88 ? 2.614 -10.528 -6.682 1.00 96.56 88 ALA A C 1
ATOM 648 O O . ALA A 1 88 ? 3.792 -10.584 -6.345 1.00 96.56 88 ALA A O 1
ATOM 649 N N . GLU A 1 89 ? 2.241 -10.576 -7.959 1.00 95.88 89 GLU A N 1
ATOM 650 C CA . GLU A 1 89 ? 3.167 -10.769 -9.082 1.00 95.88 89 GLU A CA 1
ATOM 651 C C . GLU A 1 89 ? 3.544 -9.453 -9.793 1.00 95.88 89 GLU A C 1
ATOM 653 O O . GLU A 1 89 ? 4.275 -9.462 -10.781 1.00 95.88 89 GLU A O 1
ATOM 658 N N . THR A 1 90 ? 3.053 -8.301 -9.318 1.00 97.56 90 THR A N 1
ATOM 659 C CA . THR A 1 90 ? 3.174 -7.014 -10.024 1.00 97.56 90 THR A CA 1
ATOM 660 C C . THR A 1 90 ? 4.160 -6.075 -9.344 1.00 97.56 90 THR A C 1
ATOM 662 O O . THR A 1 90 ? 4.023 -5.737 -8.166 1.00 97.56 90 THR A O 1
ATOM 665 N N . GLY A 1 91 ? 5.134 -5.603 -10.118 1.00 96.44 91 GLY A N 1
ATOM 666 C CA . GLY A 1 91 ? 6.118 -4.615 -9.693 1.00 96.44 91 GLY A CA 1
ATOM 667 C C . GLY A 1 91 ? 7.559 -5.071 -9.902 1.00 96.44 91 GLY A C 1
ATOM 668 O O . GLY A 1 91 ? 7.852 -6.084 -10.549 1.00 96.44 91 GLY A O 1
ATOM 669 N N . CYS A 1 92 ? 8.471 -4.292 -9.345 1.00 97.00 92 CYS A N 1
ATOM 670 C CA . CYS A 1 92 ? 9.902 -4.479 -9.487 1.00 97.00 92 CYS A CA 1
ATOM 671 C C . CYS A 1 92 ? 10.482 -5.386 -8.387 1.00 97.00 92 CYS A C 1
ATOM 673 O O . CYS A 1 92 ? 9.922 -5.476 -7.295 1.00 97.00 92 CYS A O 1
ATOM 675 N N . PRO A 1 93 ? 11.611 -6.073 -8.646 1.00 95.75 93 PRO A N 1
ATOM 676 C CA . PRO A 1 93 ? 12.297 -6.842 -7.611 1.00 95.75 93 PRO A CA 1
ATOM 677 C C . PRO A 1 93 ? 12.823 -5.922 -6.503 1.00 95.75 93 PRO A C 1
ATOM 679 O O . PRO A 1 93 ? 13.215 -4.790 -6.782 1.00 95.75 93 PRO A O 1
ATOM 682 N N . ALA A 1 94 ? 12.919 -6.432 -5.272 1.00 94.75 94 ALA A N 1
ATOM 683 C CA . ALA A 1 94 ? 13.415 -5.665 -4.121 1.00 94.75 94 ALA A CA 1
ATOM 684 C C . ALA A 1 94 ? 14.786 -4.983 -4.343 1.00 94.75 94 ALA A C 1
ATOM 686 O O . ALA A 1 94 ? 15.054 -3.938 -3.766 1.00 94.75 94 ALA A O 1
ATOM 687 N N . GLY A 1 95 ? 15.651 -5.522 -5.212 1.00 94.31 95 GLY A N 1
ATOM 688 C CA . GLY A 1 95 ? 16.945 -4.902 -5.532 1.00 94.31 95 GLY A CA 1
ATOM 689 C C . GLY A 1 95 ? 16.874 -3.604 -6.356 1.00 94.31 95 GLY A C 1
ATOM 690 O O . GLY A 1 95 ? 17.871 -2.892 -6.427 1.00 94.31 95 GLY A O 1
ATOM 691 N N . ASP A 1 96 ? 15.737 -3.303 -6.991 1.00 94.31 96 ASP A N 1
ATOM 692 C CA . ASP A 1 96 ? 15.511 -2.078 -7.775 1.00 94.31 96 ASP A CA 1
ATOM 693 C C . ASP A 1 96 ? 14.007 -1.753 -7.822 1.00 94.31 96 ASP A C 1
ATOM 695 O O . ASP A 1 96 ? 13.352 -1.952 -8.839 1.00 94.31 96 ASP A O 1
ATOM 699 N N . CYS A 1 97 ? 13.425 -1.269 -6.721 1.00 94.94 97 CYS A N 1
ATOM 700 C CA . CYS A 1 97 ? 11.973 -1.023 -6.610 1.00 94.94 97 CYS A CA 1
ATOM 701 C C . CYS A 1 97 ? 11.440 0.023 -7.601 1.00 94.94 97 CYS A C 1
ATOM 703 O O . CYS A 1 97 ? 10.242 0.073 -7.870 1.00 94.94 97 CYS A O 1
ATOM 705 N N . PHE A 1 98 ? 12.339 0.829 -8.166 1.00 94.06 98 PHE A N 1
ATOM 706 C CA . PHE A 1 98 ? 12.055 1.868 -9.149 1.00 94.06 98 PHE A CA 1
ATOM 707 C C . PHE A 1 98 ? 12.565 1.477 -10.546 1.00 94.06 98 PHE A C 1
ATOM 709 O O . PHE A 1 98 ? 12.841 2.343 -11.376 1.00 94.06 98 PHE A O 1
ATOM 716 N N . CYS A 1 99 ? 12.652 0.175 -10.844 1.00 94.94 99 CYS A N 1
ATOM 717 C CA . CYS A 1 99 ? 13.155 -0.341 -12.120 1.00 94.94 99 CYS A CA 1
ATOM 718 C C . CYS A 1 99 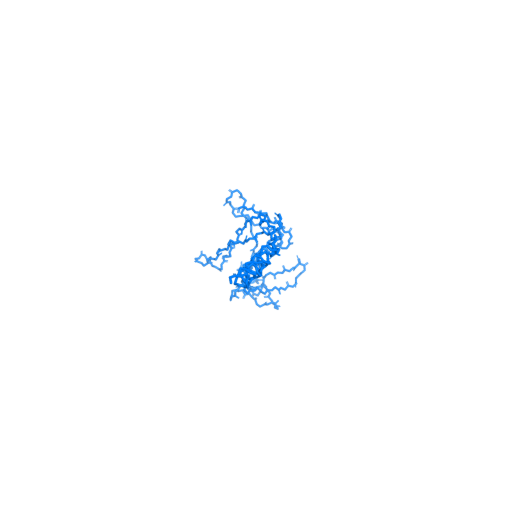? 12.409 0.197 -13.354 1.00 94.94 99 CYS A C 1
ATOM 720 O O . CYS A 1 99 ? 12.996 0.288 -14.434 1.00 94.94 99 CYS A O 1
ATOM 722 N N . GLN A 1 100 ? 11.145 0.598 -13.182 1.00 95.25 100 GLN A N 1
ATOM 723 C CA . GLN A 1 100 ? 10.283 1.200 -14.205 1.00 95.25 100 GLN A CA 1
ATOM 724 C C . GLN A 1 100 ? 10.109 2.721 -14.041 1.00 95.25 100 GLN A C 1
ATOM 726 O O . GLN A 1 100 ? 9.300 3.329 -14.732 1.00 95.25 100 GLN A O 1
ATOM 731 N N . CYS A 1 101 ? 10.875 3.366 -13.159 1.00 94.38 101 CYS A N 1
ATOM 732 C CA . CYS A 1 101 ? 10.882 4.815 -12.991 1.00 94.38 101 CYS A CA 1
ATOM 733 C C . CYS A 1 101 ? 12.246 5.398 -13.371 1.00 94.38 101 CYS A C 1
ATOM 735 O O . CYS A 1 101 ? 13.081 5.708 -12.525 1.00 94.38 101 CYS A O 1
ATOM 737 N N . ARG A 1 102 ? 12.486 5.527 -14.684 1.00 90.00 102 ARG A N 1
ATOM 738 C CA . ARG A 1 102 ? 13.771 6.000 -15.242 1.00 90.00 102 ARG A CA 1
ATOM 739 C C . ARG A 1 102 ? 13.651 7.211 -16.171 1.00 90.00 102 ARG A C 1
ATOM 741 O O . ARG A 1 102 ? 14.597 7.532 -16.885 1.00 90.00 102 ARG A O 1
ATOM 748 N N . GLY A 1 103 ? 12.503 7.883 -16.188 1.00 89.38 103 GLY A N 1
ATOM 749 C CA . GLY A 1 103 ? 12.254 9.004 -17.089 1.00 89.38 103 GLY A CA 1
ATOM 750 C C . GLY A 1 103 ? 10.813 9.497 -17.022 1.00 89.38 103 GLY A C 1
ATOM 751 O O . GLY A 1 103 ? 10.198 9.457 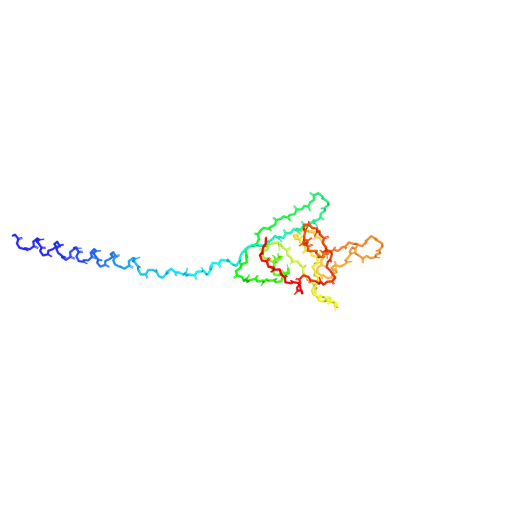-15.960 1.00 89.38 103 GLY A O 1
ATOM 752 N N . ALA A 1 104 ? 10.294 9.965 -18.160 1.00 88.06 104 ALA A N 1
ATOM 753 C CA . ALA A 1 104 ? 8.939 10.510 -18.266 1.00 88.06 104 ALA A CA 1
ATOM 754 C C . ALA A 1 104 ? 7.855 9.471 -17.931 1.00 88.06 104 ALA A C 1
ATOM 756 O O . ALA A 1 104 ? 6.914 9.783 -17.206 1.00 88.06 104 ALA A O 1
ATOM 757 N N . ASP A 1 105 ? 8.035 8.229 -18.384 1.00 86.56 105 ASP A N 1
ATOM 758 C CA . ASP A 1 105 ? 7.151 7.111 -18.056 1.00 86.56 105 ASP A CA 1
ATOM 759 C C . ASP A 1 105 ? 7.604 6.469 -16.741 1.00 86.56 105 ASP A C 1
ATOM 761 O O . ASP A 1 105 ? 8.234 5.413 -16.723 1.00 86.56 105 ASP A O 1
ATOM 765 N N . CYS A 1 106 ? 7.360 7.163 -15.627 1.00 92.19 106 CYS A N 1
ATOM 766 C CA . CYS A 1 106 ? 7.729 6.689 -14.298 1.00 92.19 106 CYS A CA 1
ATOM 767 C C . CYS A 1 106 ? 6.600 5.868 -13.668 1.00 92.19 106 CYS A C 1
ATOM 769 O O . CYS A 1 106 ? 5.562 6.415 -13.297 1.00 92.19 106 CYS A O 1
ATOM 771 N N . GLN A 1 107 ? 6.827 4.563 -13.504 1.00 93.56 107 GLN A N 1
ATOM 772 C CA . GLN A 1 107 ? 5.908 3.666 -12.803 1.00 93.56 107 GLN A CA 1
ATOM 773 C C . GLN A 1 107 ? 6.540 3.125 -11.522 1.00 93.56 107 GLN A C 1
ATOM 775 O O . GLN A 1 107 ? 7.684 2.666 -11.513 1.00 93.56 107 GLN A O 1
ATOM 780 N N . TYR A 1 108 ? 5.782 3.210 -10.433 1.00 94.62 108 TYR A N 1
ATOM 781 C CA . TYR A 1 108 ? 6.128 2.699 -9.111 1.00 94.62 108 TYR A CA 1
ATOM 782 C C . TYR A 1 108 ? 4.856 2.586 -8.262 1.00 94.62 108 TYR A C 1
ATOM 784 O O . TYR A 1 108 ? 3.819 3.173 -8.588 1.00 94.62 108 TYR A O 1
ATOM 792 N N . TRP A 1 109 ? 4.935 1.855 -7.151 1.00 96.44 109 TRP A N 1
ATOM 793 C CA . TRP A 1 109 ? 3.846 1.800 -6.181 1.00 96.44 109 TRP A CA 1
ATOM 794 C C . TRP A 1 109 ? 3.709 3.134 -5.447 1.00 96.44 109 TRP A C 1
ATOM 796 O O . TRP A 1 109 ? 4.595 3.538 -4.695 1.00 96.44 109 TRP A O 1
ATOM 806 N N . SER A 1 110 ? 2.582 3.809 -5.657 1.00 95.44 110 SER A N 1
ATOM 807 C CA . SER A 1 110 ? 2.225 5.046 -4.960 1.00 95.44 110 SER A CA 1
ATOM 808 C C . SER A 1 110 ? 1.182 4.777 -3.878 1.00 95.44 110 SER A C 1
ATOM 810 O O . SER A 1 110 ? 0.411 3.821 -3.962 1.00 95.44 110 SER A O 1
ATOM 812 N N . TYR A 1 111 ? 1.164 5.622 -2.848 1.00 96.56 111 TYR A N 1
ATOM 813 C CA . TYR A 1 111 ? 0.277 5.475 -1.700 1.00 96.56 111 TYR A CA 1
ATOM 814 C C . TYR A 1 111 ? -0.752 6.607 -1.644 1.00 96.56 111 TYR A C 1
ATOM 816 O O . TYR A 1 111 ? -0.421 7.774 -1.867 1.00 96.56 111 TYR A O 1
ATOM 824 N N . TRP A 1 112 ? -2.004 6.247 -1.365 1.00 97.69 112 TRP A N 1
ATOM 825 C CA . TRP A 1 112 ? -3.168 7.125 -1.456 1.00 97.69 112 TRP A CA 1
ATOM 826 C C . TRP A 1 112 ? -4.126 6.858 -0.299 1.00 97.69 112 TRP A C 1
ATOM 828 O O . TRP A 1 112 ? -4.224 5.729 0.178 1.00 97.69 112 TRP A O 1
ATOM 838 N N . HIS A 1 113 ? -4.869 7.891 0.090 1.00 94.81 113 HIS A N 1
ATOM 839 C CA . HIS A 1 113 ? -5.915 7.829 1.112 1.00 94.81 113 HIS A CA 1
ATOM 840 C C . HIS A 1 113 ? -7.256 8.180 0.513 1.00 94.81 113 HIS A C 1
ATOM 842 O O . HIS A 1 113 ? -7.315 9.032 -0.370 1.00 94.81 113 HIS A O 1
ATOM 848 N N . GLN A 1 114 ? -8.323 7.591 1.038 1.00 93.75 114 GLN A N 1
ATOM 849 C CA . GLN A 1 114 ? -9.658 8.084 0.752 1.00 93.75 114 GLN A CA 1
ATOM 850 C C . GLN A 1 114 ? -10.032 9.149 1.789 1.00 93.75 114 GLN A C 1
ATOM 852 O O . GLN A 1 114 ? -10.095 8.860 2.981 1.00 93.75 114 GLN A O 1
ATOM 857 N N . VAL A 1 115 ? -10.262 10.380 1.338 1.00 92.12 115 VAL A N 1
ATOM 858 C CA . VAL A 1 115 ? -10.689 11.512 2.170 1.00 92.12 115 VAL A CA 1
ATOM 859 C C . VAL A 1 115 ? -11.973 12.058 1.566 1.00 92.12 115 VAL A C 1
ATOM 861 O O . VAL A 1 115 ? -11.989 12.424 0.396 1.00 92.12 115 VAL A O 1
ATOM 864 N N . ASP A 1 116 ? -13.059 12.051 2.339 1.00 92.25 116 ASP A N 1
ATOM 865 C CA . ASP A 1 116 ? -14.383 12.526 1.905 1.00 92.25 116 ASP A CA 1
ATOM 866 C C . ASP A 1 116 ? -14.887 11.893 0.587 1.00 92.2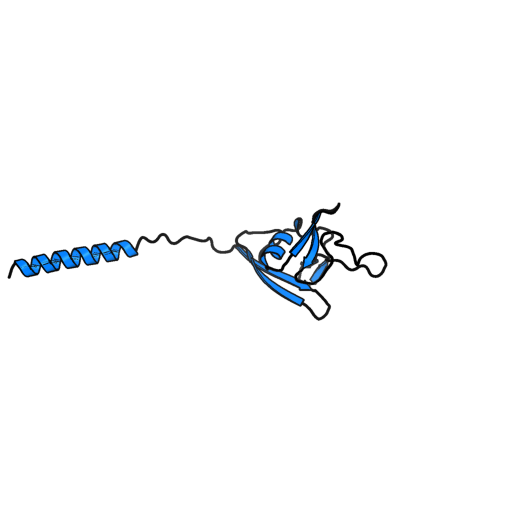5 116 ASP A C 1
ATOM 868 O O . ASP A 1 116 ? -15.637 12.496 -0.175 1.00 92.25 116 ASP A O 1
ATOM 872 N N . GLY A 1 117 ? -14.489 10.642 0.328 1.00 91.88 117 GLY A N 1
ATOM 873 C CA . GLY A 1 117 ? -14.850 9.880 -0.873 1.00 91.88 117 GLY A CA 1
ATOM 874 C C . GLY A 1 117 ? -13.835 9.963 -2.017 1.00 91.88 117 GLY A C 1
ATOM 875 O O . GLY A 1 117 ? -13.859 9.093 -2.890 1.00 91.88 117 GLY A O 1
ATOM 876 N N . ASP A 1 118 ? -12.898 10.911 -1.969 1.00 96.06 118 ASP A N 1
ATOM 877 C CA . ASP A 1 118 ? -11.890 11.138 -3.004 1.00 96.06 118 ASP A CA 1
ATOM 878 C C . ASP A 1 118 ? -10.537 10.505 -2.662 1.00 96.06 118 ASP A C 1
ATOM 880 O O . ASP A 1 118 ? -10.114 10.466 -1.506 1.00 96.06 118 ASP A O 1
ATOM 884 N N . TRP A 1 119 ? -9.818 10.034 -3.685 1.00 95.69 119 TRP A N 1
ATOM 885 C CA . TRP A 1 119 ? -8.459 9.512 -3.529 1.00 95.69 119 TRP A CA 1
ATOM 886 C C . TRP A 1 119 ? -7.432 10.644 -3.545 1.00 95.69 119 TRP A C 1
ATOM 888 O O . TRP A 1 119 ? -7.235 11.313 -4.560 1.00 95.69 119 TRP A O 1
ATOM 898 N N . VAL A 1 120 ? -6.727 10.817 -2.431 1.00 96.88 120 VAL A N 1
ATOM 899 C CA . VAL A 1 120 ? -5.714 11.855 -2.228 1.00 96.88 120 VAL A CA 1
ATOM 900 C C . VAL A 1 120 ? -4.330 11.223 -2.134 1.00 96.88 120 VAL A C 1
ATOM 902 O O . VAL A 1 120 ? -4.096 10.318 -1.331 1.00 96.88 120 VAL A O 1
ATOM 905 N N . TYR A 1 121 ? -3.398 11.712 -2.953 1.00 96.06 121 TYR A N 1
ATOM 906 C CA . TYR A 1 121 ? -2.010 11.250 -2.957 1.00 96.06 121 TYR A CA 1
ATOM 907 C C . TYR A 1 121 ? -1.329 11.542 -1.618 1.00 96.06 121 TYR A C 1
ATOM 909 O O . TYR A 1 121 ? -1.451 12.644 -1.076 1.00 96.06 121 TYR A O 1
ATOM 917 N N . SER A 1 122 ? -0.552 10.584 -1.111 1.00 94.38 122 SER A N 1
ATOM 918 C CA . SER A 1 122 ? 0.256 10.775 0.088 1.00 94.38 122 SER A CA 1
ATOM 919 C C . SER A 1 122 ? 1.724 10.996 -0.256 1.00 94.38 122 SER A C 1
ATOM 921 O O . SER A 1 122 ? 2.382 10.140 -0.838 1.00 94.38 122 SER A O 1
ATOM 923 N N . ALA A 1 123 ? 2.268 12.138 0.172 1.00 89.81 123 ALA A N 1
ATOM 924 C CA . ALA A 1 123 ? 3.707 12.390 0.103 1.00 89.81 123 ALA A CA 1
ATOM 925 C C . ALA A 1 123 ? 4.506 11.585 1.148 1.00 89.81 123 ALA A C 1
ATOM 927 O O . ALA A 1 123 ? 5.723 11.464 1.029 1.00 89.81 123 ALA A O 1
ATOM 928 N N . ALA A 1 124 ? 3.833 11.054 2.173 1.00 88.75 124 ALA A N 1
ATOM 929 C CA . ALA A 1 124 ? 4.425 10.181 3.176 1.00 88.75 124 ALA A CA 1
ATOM 930 C C . ALA A 1 124 ? 4.161 8.710 2.821 1.00 88.75 124 ALA A C 1
ATOM 932 O O . ALA A 1 124 ? 3.097 8.363 2.310 1.00 88.75 124 ALA A O 1
ATOM 933 N N . GLY A 1 125 ? 5.122 7.833 3.118 1.00 90.62 125 GLY A N 1
ATOM 934 C CA . GLY A 1 125 ? 4.959 6.394 2.907 1.00 90.62 125 GLY A CA 1
ATOM 935 C C . GLY A 1 125 ? 3.892 5.775 3.818 1.00 90.62 125 GLY A C 1
ATOM 936 O O . GLY A 1 125 ? 3.554 6.318 4.872 1.00 90.62 125 GLY A O 1
ATOM 937 N N . ALA A 1 126 ? 3.404 4.589 3.445 1.00 94.25 126 ALA A N 1
ATOM 938 C CA . ALA A 1 126 ? 2.335 3.886 4.161 1.00 94.25 126 ALA A CA 1
ATOM 939 C C . ALA A 1 126 ? 2.659 3.568 5.632 1.00 94.25 126 ALA A C 1
ATOM 941 O O . ALA A 1 126 ? 1.751 3.492 6.456 1.00 94.25 126 ALA A O 1
ATOM 942 N N . GLY A 1 127 ? 3.942 3.447 5.986 1.00 93.94 127 GLY A N 1
ATOM 943 C CA . GLY A 1 127 ? 4.383 3.251 7.372 1.00 93.94 127 GLY A CA 1
ATOM 944 C C . GLY A 1 127 ? 4.276 4.495 8.264 1.00 93.94 127 GLY A C 1
ATOM 945 O O . GLY A 1 127 ? 4.448 4.387 9.473 1.00 93.94 127 GLY A O 1
ATOM 946 N N . LEU A 1 128 ? 4.003 5.675 7.697 1.00 92.38 128 LEU A N 1
ATOM 947 C CA . LEU A 1 128 ? 3.944 6.945 8.434 1.00 92.38 128 LEU A CA 1
ATOM 948 C C . LEU A 1 128 ? 2.525 7.500 8.592 1.00 92.38 128 LEU A C 1
ATOM 950 O O . LEU A 1 128 ? 2.328 8.456 9.338 1.00 92.38 128 LEU A O 1
ATOM 954 N N . TYR A 1 129 ? 1.540 6.920 7.909 1.00 92.62 129 TYR A N 1
ATOM 955 C CA . TYR A 1 129 ? 0.149 7.350 8.001 1.00 92.62 129 TYR A CA 1
ATOM 956 C C . TYR A 1 129 ? -0.664 6.378 8.850 1.00 92.62 129 TYR A C 1
ATOM 958 O O . TYR A 1 129 ? -0.607 5.168 8.625 1.00 92.62 129 TYR A O 1
ATOM 966 N N . ARG A 1 130 ? -1.435 6.911 9.803 1.00 94.94 130 ARG A N 1
ATOM 967 C CA . ARG A 1 130 ? -2.325 6.139 10.676 1.00 94.94 130 ARG A CA 1
ATOM 968 C C . ARG A 1 130 ? -3.710 6.010 10.053 1.00 94.94 130 ARG A C 1
ATOM 970 O O . ARG A 1 130 ? -4.301 7.009 9.662 1.00 94.94 130 ARG A O 1
ATOM 977 N N . VAL A 1 131 ? -4.210 4.783 9.989 1.00 95.31 131 VAL A N 1
ATOM 978 C CA . VAL A 1 131 ? -5.545 4.434 9.505 1.00 95.31 131 VAL A CA 1
ATOM 979 C C . VAL A 1 131 ? -6.388 3.972 10.685 1.00 95.31 131 VAL A C 1
ATOM 981 O O . VAL A 1 131 ? -5.938 3.153 11.487 1.00 95.31 131 VAL A O 1
ATOM 984 N N . GLN A 1 132 ? -7.604 4.49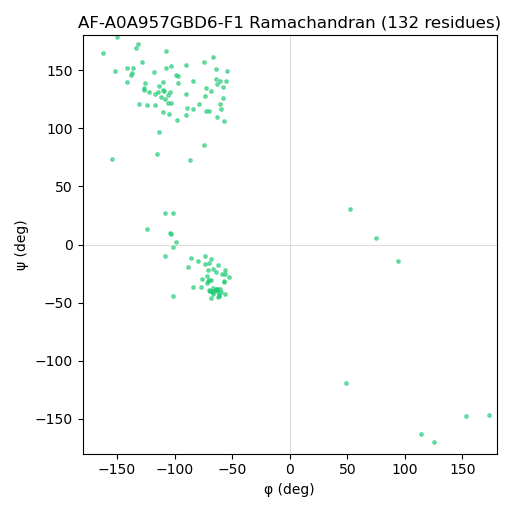7 10.766 1.00 94.94 132 GLN A N 1
ATOM 985 C CA . GLN A 1 132 ? -8.633 4.124 11.734 1.00 94.94 132 GLN A CA 1
ATOM 986 C C . GLN A 1 132 ? -9.731 3.322 11.033 1.00 94.94 132 GLN A C 1
ATOM 988 O O . GLN A 1 132 ? -9.791 3.285 9.803 1.00 94.94 132 GLN A O 1
ATOM 993 N N . ALA A 1 133 ? -10.596 2.679 11.812 1.00 93.00 133 ALA A N 1
ATOM 994 C CA . ALA A 1 133 ? -11.752 1.986 11.261 1.00 93.00 133 ALA A CA 1
ATOM 995 C C . ALA A 1 133 ? -12.739 2.957 10.577 1.00 93.00 133 ALA A C 1
ATOM 997 O O . ALA A 1 133 ? -12.960 4.060 11.086 1.00 93.00 133 ALA A O 1
ATOM 998 N N . GLY A 1 134 ? -13.348 2.536 9.460 1.00 86.88 134 GLY A N 1
ATOM 999 C CA . GLY A 1 134 ? -14.270 3.345 8.651 1.00 86.88 134 GLY A CA 1
ATOM 1000 C C . GLY A 1 134 ? -14.908 2.589 7.494 1.00 86.88 134 GLY A C 1
ATOM 1001 O O . GLY A 1 134 ? -14.241 1.690 6.932 1.00 86.88 134 GLY A O 1
#

Sequence (134 aa):
PVMLARRRMTALGLLLALLALTAAVPRQQTGDPAGQAGVVVRFAEDQVATFCVTLDEPEITGYDLLQRTGLALEVSEVNLGAAVCRLAETGCPAGDCFCQCRGADCQYWSYWHQVDGDWVYSAAGAGLYRVQAG

Nearest PDB structures (foldseek):
  5nrp-assembly1_A  TM=6.212E-01  e=5.793E-02  Homo sapiens
  1xxg-assembly1_A  TM=6.397E-01  e=7.662E+00  Staphylococcus aureus